Protein AF-A0A1B6M8P0-F1 (afdb_monomer)

Secondary structure (DSSP, 8-state):
------HHHHHHHHHHHHHHHHHHHHHHHHHS-TT-HHHHHHHHHHHHHHHHHHHHHHHHHHHHHHTTS-SSSSHHHHHHHHTT---------TTT------HHHHHHHHHHHHHHHHHHHHHHH--

Sequence (127 aa):
METQEAPEEIILKHKKERKELQAKIQALKKSATKGDKKKKKEVQEEIAKLESEMDARHEEELAGFSSTTNNANITTVTDSLNNLTVQPEDDEVPGLTQHRITKAQKRREKKATQLKQRELGIAEQEV

Nearest PDB structures (foldseek):
  3nyj-assembly1_A-2  TM=7.861E-01  e=6.866E+00  Homo sapiens

Structure (mmCIF, N/CA/C/O backbone):
data_AF-A0A1B6M8P0-F1
#
_entry.id   AF-A0A1B6M8P0-F1
#
loop_
_atom_site.group_PDB
_atom_site.id
_atom_site.type_symbol
_atom_site.label_atom_id
_atom_site.label_alt_id
_atom_site.label_comp_id
_atom_site.label_asym_id
_atom_site.label_entity_id
_atom_site.label_seq_id
_atom_site.pdbx_PDB_ins_code
_atom_site.Cartn_x
_atom_site.Cartn_y
_atom_site.Cartn_z
_atom_site.occupancy
_atom_site.B_iso_or_equiv
_atom_site.auth_seq_id
_atom_site.auth_comp_id
_atom_site.auth_asym_id
_atom_site.auth_atom_id
_atom_site.pdbx_PDB_model_num
ATOM 1 N N . MET A 1 1 ? 29.466 3.973 -18.717 1.00 32.50 1 MET A N 1
ATOM 2 C CA . MET A 1 1 ? 29.119 2.683 -19.336 1.00 32.50 1 MET A CA 1
ATOM 3 C C . MET A 1 1 ? 27.788 2.304 -18.724 1.00 32.50 1 MET A C 1
ATOM 5 O O . MET A 1 1 ? 27.763 1.885 -17.577 1.00 32.50 1 MET A O 1
ATOM 9 N N . GLU A 1 2 ? 26.698 2.656 -19.403 1.00 44.19 2 GLU A N 1
ATOM 10 C CA . GLU A 1 2 ? 25.343 2.329 -18.959 1.00 44.19 2 GLU A CA 1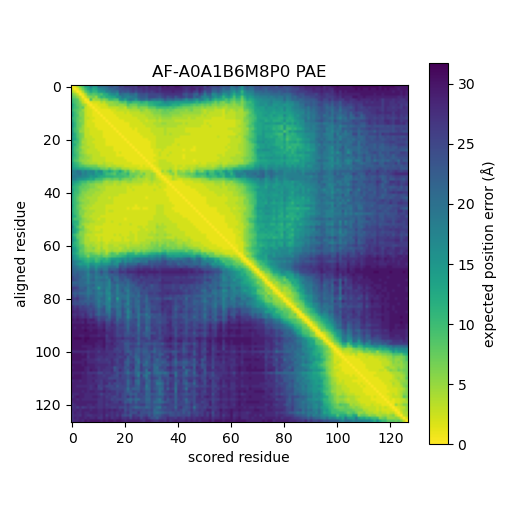
ATOM 11 C C . GLU A 1 2 ? 25.191 0.814 -19.068 1.00 44.19 2 GLU A C 1
ATOM 13 O O . GLU A 1 2 ? 25.230 0.244 -20.156 1.00 44.19 2 GLU A O 1
ATOM 18 N N . THR A 1 3 ? 25.142 0.145 -17.921 1.00 48.06 3 THR A N 1
ATOM 19 C CA . THR A 1 3 ? 24.758 -1.258 -17.846 1.00 48.06 3 THR A CA 1
ATOM 20 C C . THR A 1 3 ? 23.275 -1.310 -18.159 1.00 48.06 3 THR A C 1
ATOM 22 O O . THR A 1 3 ? 22.451 -0.952 -17.322 1.00 48.06 3 THR A O 1
ATOM 25 N N . GLN A 1 4 ? 22.941 -1.675 -19.389 1.00 55.84 4 GLN A N 1
ATOM 26 C CA . GLN A 1 4 ? 21.567 -1.942 -19.777 1.00 55.84 4 GLN A CA 1
ATOM 27 C C . GLN A 1 4 ? 21.106 -3.184 -19.002 1.00 55.84 4 GLN A C 1
ATOM 29 O O . GLN A 1 4 ? 21.453 -4.303 -19.373 1.00 55.84 4 GLN A O 1
ATOM 34 N N . GLU A 1 5 ? 20.424 -2.969 -17.870 1.00 61.69 5 GLU A N 1
ATOM 35 C CA . GLU A 1 5 ? 19.797 -4.038 -17.084 1.00 61.69 5 GLU A CA 1
ATOM 36 C C . GLU A 1 5 ? 18.852 -4.818 -18.007 1.00 61.69 5 GLU A C 1
ATOM 38 O O . GLU A 1 5 ? 18.105 -4.231 -18.801 1.00 61.69 5 GLU A O 1
ATOM 43 N N . ALA A 1 6 ? 18.921 -6.149 -17.956 1.00 72.81 6 ALA A N 1
ATOM 44 C CA . ALA A 1 6 ? 18.077 -6.978 -18.804 1.00 72.81 6 ALA A CA 1
ATOM 45 C C . ALA A 1 6 ? 16.599 -6.772 -18.414 1.00 72.81 6 ALA A C 1
ATOM 47 O O . ALA A 1 6 ? 16.292 -6.619 -17.229 1.00 72.81 6 ALA A O 1
ATOM 48 N N . PRO A 1 7 ? 15.646 -6.823 -19.364 1.00 70.50 7 PRO A N 1
ATOM 49 C CA . PRO A 1 7 ? 14.225 -6.618 -19.061 1.00 70.50 7 PRO A CA 1
ATOM 50 C C . PRO A 1 7 ? 13.702 -7.585 -17.982 1.00 70.50 7 PRO A C 1
ATOM 52 O O . PRO A 1 7 ? 12.832 -7.232 -17.188 1.00 70.50 7 PRO A O 1
ATOM 55 N N . GLU A 1 8 ? 14.272 -8.789 -17.895 1.00 74.88 8 GLU A N 1
ATOM 56 C CA . GLU A 1 8 ? 13.957 -9.770 -16.851 1.00 74.88 8 GLU A CA 1
ATOM 57 C C . GLU A 1 8 ? 14.429 -9.343 -15.448 1.00 74.88 8 GLU A C 1
ATOM 59 O O . GLU A 1 8 ? 13.727 -9.580 -14.461 1.00 74.88 8 GLU A O 1
ATOM 64 N N . GLU A 1 9 ? 15.585 -8.681 -15.343 1.00 80.44 9 GLU A N 1
ATOM 65 C CA . GLU A 1 9 ? 16.133 -8.186 -14.074 1.00 80.44 9 GLU A CA 1
ATOM 66 C C . GLU A 1 9 ? 15.281 -7.043 -13.514 1.00 80.44 9 GLU A C 1
ATOM 68 O O . GLU A 1 9 ? 14.998 -7.012 -12.314 1.00 80.44 9 GLU A O 1
ATOM 73 N N . ILE A 1 10 ? 14.780 -6.165 -14.387 1.00 82.12 10 ILE A N 1
ATOM 74 C CA . ILE A 1 10 ? 13.888 -5.060 -14.013 1.00 82.12 10 ILE A CA 1
ATOM 75 C C . ILE A 1 10 ? 12.557 -5.588 -13.486 1.00 82.12 10 ILE A C 1
ATOM 77 O O . ILE A 1 10 ? 12.092 -5.156 -12.434 1.00 82.12 10 ILE A O 1
ATOM 81 N N . ILE A 1 11 ? 11.976 -6.598 -14.135 1.00 83.75 11 ILE A N 1
ATOM 82 C CA . ILE A 1 11 ? 10.748 -7.236 -13.641 1.00 83.75 11 ILE A CA 1
ATOM 83 C C . ILE A 1 11 ? 10.983 -7.870 -12.262 1.00 83.75 11 ILE A C 1
ATOM 85 O O . ILE A 1 11 ? 10.127 -7.786 -11.373 1.00 83.75 11 ILE A O 1
ATOM 89 N N . LEU A 1 12 ? 12.136 -8.514 -12.049 1.00 86.69 12 LEU A N 1
ATOM 90 C CA . LEU A 1 12 ? 12.479 -9.102 -10.754 1.00 86.69 12 LEU A CA 1
ATOM 91 C C . LEU A 1 12 ? 12.646 -8.022 -9.673 1.00 86.69 12 LEU A C 1
ATOM 93 O O . LEU A 1 12 ? 12.154 -8.188 -8.551 1.00 86.69 12 LEU A O 1
ATOM 97 N N . LYS A 1 13 ? 13.281 -6.902 -10.024 1.00 88.00 13 LYS A N 1
ATOM 98 C CA . LYS A 1 13 ? 13.429 -5.722 -9.171 1.00 88.00 13 LYS A CA 1
ATOM 99 C C . LYS A 1 13 ? 12.069 -5.126 -8.813 1.00 88.00 13 LYS A C 1
ATOM 101 O O . LYS A 1 13 ? 11.784 -4.985 -7.627 1.00 88.00 13 LYS A O 1
ATOM 106 N N . HIS A 1 14 ? 11.174 -4.916 -9.782 1.00 90.25 14 HIS A N 1
ATOM 107 C CA . HIS A 1 14 ? 9.802 -4.442 -9.544 1.00 90.25 14 HIS A CA 1
ATOM 108 C C . HIS A 1 14 ? 9.041 -5.355 -8.584 1.00 90.25 14 HIS A C 1
ATOM 110 O O . HIS A 1 14 ? 8.374 -4.881 -7.667 1.00 90.25 14 HIS A O 1
ATOM 116 N N . LYS A 1 15 ? 9.158 -6.680 -8.742 1.00 89.62 15 LYS A N 1
ATOM 117 C CA . LYS A 1 15 ? 8.538 -7.648 -7.819 1.00 89.62 15 LYS A CA 1
ATOM 118 C C . LYS A 1 15 ? 9.074 -7.512 -6.395 1.00 89.62 15 LYS A C 1
ATOM 120 O O . LYS A 1 15 ? 8.310 -7.660 -5.441 1.00 89.62 15 LYS A O 1
ATOM 125 N N . LYS A 1 16 ? 10.376 -7.266 -6.237 1.00 90.69 16 LYS A N 1
ATOM 126 C CA . LYS A 1 16 ? 10.994 -7.047 -4.927 1.00 90.69 16 LYS A CA 1
ATOM 127 C C . LYS A 1 16 ? 10.521 -5.728 -4.310 1.00 90.69 16 LYS A C 1
ATOM 129 O O . LYS A 1 16 ? 10.079 -5.733 -3.166 1.00 90.69 16 LYS A O 1
ATOM 134 N N . GLU A 1 17 ? 10.517 -4.649 -5.085 1.00 90.38 17 GLU A N 1
ATOM 135 C CA . GLU A 1 17 ? 10.055 -3.328 -4.649 1.00 90.38 17 GLU A CA 1
ATOM 136 C C . GLU A 1 17 ? 8.581 -3.342 -4.224 1.00 90.38 17 GLU A C 1
ATOM 138 O O . GLU A 1 17 ? 8.251 -2.821 -3.162 1.00 90.38 17 GLU A O 1
ATOM 143 N N . ARG A 1 18 ? 7.700 -4.030 -4.967 1.00 90.81 18 ARG A N 1
ATOM 144 C CA . ARG A 1 18 ? 6.289 -4.205 -4.572 1.00 90.81 18 ARG A CA 1
ATOM 145 C C . ARG A 1 18 ? 6.149 -4.912 -3.223 1.00 90.81 18 ARG A C 1
ATOM 147 O O . ARG A 1 18 ? 5.344 -4.497 -2.392 1.00 90.81 18 ARG A O 1
ATOM 154 N N . LYS A 1 19 ? 6.945 -5.959 -2.969 1.00 92.69 19 LYS A N 1
ATOM 155 C CA . LYS A 1 19 ? 6.938 -6.670 -1.675 1.00 92.69 19 LYS A CA 1
ATOM 156 C C . LYS A 1 19 ? 7.415 -5.777 -0.531 1.00 92.69 19 LYS A C 1
ATOM 158 O O . LYS A 1 19 ? 6.819 -5.778 0.544 1.00 92.69 19 LYS A O 1
ATOM 163 N N . GLU A 1 20 ? 8.476 -5.010 -0.756 1.00 92.00 20 GLU A N 1
ATOM 164 C CA . GLU A 1 20 ? 8.987 -4.050 0.225 1.00 92.00 20 GLU A CA 1
ATOM 165 C C . GLU A 1 20 ? 7.966 -2.936 0.501 1.00 92.00 20 GLU A C 1
ATOM 167 O O . GLU A 1 20 ? 7.743 -2.576 1.662 1.00 92.00 20 GLU A O 1
ATOM 172 N N . LEU A 1 21 ? 7.268 -2.455 -0.535 1.00 92.50 21 LEU A N 1
ATOM 173 C CA . LEU A 1 21 ? 6.193 -1.480 -0.390 1.00 92.50 21 LEU A CA 1
ATOM 174 C C . LEU A 1 21 ? 5.034 -2.046 0.438 1.00 92.50 21 LEU A C 1
ATOM 176 O O . LEU A 1 21 ? 4.584 -1.389 1.373 1.00 92.50 21 LEU A O 1
ATOM 180 N N . GLN A 1 22 ? 4.594 -3.277 0.174 1.00 92.44 22 GLN A N 1
ATOM 181 C CA . GLN A 1 22 ? 3.545 -3.922 0.969 1.00 92.44 22 GLN A CA 1
ATOM 182 C C . GLN A 1 22 ? 3.936 -4.059 2.447 1.00 92.44 22 GLN A C 1
ATOM 184 O O . GLN A 1 22 ? 3.131 -3.758 3.334 1.00 92.44 22 GLN A O 1
ATOM 189 N N . ALA A 1 23 ? 5.185 -4.439 2.737 1.00 92.62 23 ALA A N 1
ATOM 190 C CA . ALA A 1 23 ? 5.691 -4.486 4.108 1.00 92.62 23 ALA A CA 1
ATOM 191 C C . ALA A 1 23 ? 5.654 -3.098 4.777 1.00 92.62 23 ALA A C 1
ATOM 193 O O . ALA A 1 23 ? 5.210 -2.965 5.924 1.00 92.62 23 ALA A O 1
ATOM 194 N N . LYS A 1 24 ? 6.046 -2.046 4.045 1.00 93.44 24 LYS A N 1
ATOM 195 C CA . LYS A 1 24 ? 5.980 -0.652 4.504 1.00 93.44 24 LYS A CA 1
ATOM 196 C C . LYS A 1 24 ? 4.539 -0.200 4.760 1.00 93.44 24 LYS A C 1
ATOM 198 O O . LYS A 1 24 ? 4.266 0.366 5.818 1.00 93.44 24 LYS A O 1
ATOM 203 N N . ILE A 1 25 ? 3.605 -0.501 3.857 1.00 91.56 25 ILE A N 1
ATOM 204 C CA . ILE A 1 25 ? 2.170 -0.216 4.012 1.00 91.56 25 ILE A CA 1
ATOM 205 C C . ILE A 1 25 ? 1.629 -0.893 5.272 1.00 91.56 25 ILE A C 1
ATOM 207 O O . ILE A 1 25 ? 0.931 -0.263 6.070 1.00 91.56 25 ILE A O 1
ATOM 211 N N . GLN A 1 26 ? 1.975 -2.162 5.505 1.00 92.06 26 GLN A N 1
ATOM 212 C CA . GLN A 1 26 ? 1.519 -2.881 6.691 1.00 92.06 26 GLN A CA 1
ATOM 213 C C . GLN A 1 26 ? 2.051 -2.237 7.982 1.00 92.06 26 GLN A C 1
ATOM 215 O O . GLN A 1 26 ? 1.300 -2.089 8.950 1.00 92.06 26 GLN A O 1
ATOM 220 N N . ALA A 1 27 ? 3.316 -1.807 8.000 1.00 91.88 27 ALA A N 1
ATOM 221 C CA . ALA A 1 27 ? 3.900 -1.082 9.127 1.00 91.88 27 ALA A CA 1
ATOM 222 C C . ALA A 1 27 ? 3.213 0.278 9.362 1.00 91.88 27 ALA A C 1
ATOM 224 O O . ALA A 1 27 ? 2.846 0.594 10.497 1.00 91.88 27 ALA A O 1
ATOM 225 N N . LEU A 1 28 ? 2.954 1.044 8.296 1.00 90.00 28 LEU A N 1
ATOM 226 C CA . LEU A 1 28 ? 2.235 2.320 8.358 1.00 90.00 28 LEU A CA 1
ATOM 227 C C . LEU A 1 28 ? 0.819 2.136 8.920 1.00 90.00 28 LEU A C 1
ATOM 229 O O . LEU A 1 28 ? 0.441 2.813 9.879 1.00 90.00 28 LEU A O 1
ATOM 233 N N . LYS A 1 29 ? 0.0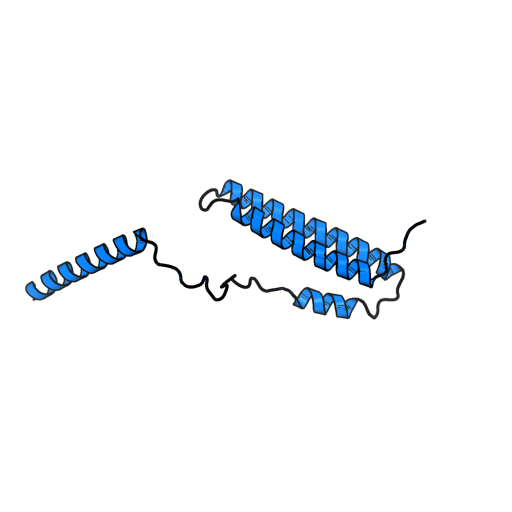63 1.152 8.419 1.00 90.50 29 LYS A N 1
ATOM 234 C CA . LYS A 1 29 ? -1.275 0.808 8.933 1.00 90.50 29 LYS A CA 1
ATOM 235 C C . LYS A 1 29 ? -1.249 0.428 10.415 1.00 90.50 29 LYS A C 1
ATOM 237 O O . LYS A 1 29 ? -2.163 0.800 11.142 1.00 90.50 29 LYS A O 1
ATOM 242 N N . LYS A 1 30 ? -0.211 -0.284 10.873 1.00 89.38 30 LYS A N 1
ATOM 243 C CA . LYS A 1 30 ? -0.031 -0.657 12.290 1.00 89.38 30 LYS A CA 1
ATOM 244 C C . LYS A 1 30 ? 0.316 0.540 13.181 1.00 89.38 30 LYS A C 1
ATOM 246 O O . LYS A 1 30 ? -0.053 0.535 14.353 1.00 89.38 30 LYS A O 1
ATOM 251 N N . SER A 1 31 ? 0.998 1.553 12.644 1.00 88.06 31 SER A N 1
ATOM 252 C CA . SER A 1 31 ? 1.349 2.773 13.385 1.00 88.06 31 SER A CA 1
ATOM 253 C C . SER A 1 31 ? 0.146 3.689 13.655 1.00 88.06 31 SER A C 1
ATOM 255 O O . SER A 1 31 ? 0.130 4.412 14.652 1.00 88.06 31 SER A O 1
ATOM 257 N N . ALA A 1 32 ? -0.892 3.628 12.813 1.00 89.12 32 ALA A N 1
ATOM 258 C CA . ALA A 1 32 ? -2.154 4.316 13.054 1.00 89.12 32 ALA A CA 1
ATOM 259 C C . ALA A 1 32 ? -2.975 3.569 14.121 1.00 89.12 32 ALA A C 1
ATOM 261 O O . ALA A 1 32 ? -3.463 2.458 13.908 1.00 89.12 32 ALA A O 1
ATOM 262 N N . THR A 1 33 ? -3.152 4.184 15.291 1.00 85.00 33 THR A N 1
ATOM 263 C CA . THR A 1 33 ? -3.906 3.579 16.396 1.00 85.00 33 THR A CA 1
ATOM 264 C C . THR A 1 33 ? -5.411 3.511 16.101 1.00 85.00 33 THR A C 1
ATOM 266 O O . THR A 1 33 ? -5.972 4.314 15.350 1.00 85.00 33 THR A O 1
ATOM 269 N N . LYS A 1 34 ? -6.101 2.543 16.723 1.00 77.69 34 LYS A N 1
ATOM 270 C CA . LYS A 1 34 ? -7.561 2.356 16.624 1.00 77.69 34 LYS A CA 1
ATOM 271 C C . LYS A 1 34 ? -8.300 3.478 17.370 1.00 77.69 34 LYS A C 1
ATOM 273 O O . LYS A 1 34 ? -8.783 3.272 18.475 1.00 77.69 34 LYS A O 1
ATOM 278 N N . GLY A 1 35 ? -8.355 4.673 16.799 1.00 80.81 35 GLY A N 1
ATOM 279 C CA . GLY A 1 35 ? -9.059 5.811 17.397 1.00 80.81 35 GLY A CA 1
ATOM 280 C C . GLY A 1 35 ? -8.580 7.161 16.884 1.00 80.81 35 GLY A C 1
ATOM 281 O O . GLY A 1 35 ? -9.363 8.106 16.839 1.00 80.81 35 GLY A O 1
ATOM 282 N N . ASP A 1 36 ? -7.334 7.241 16.416 1.00 90.06 36 ASP A N 1
ATOM 283 C CA . ASP A 1 36 ? -6.810 8.461 15.815 1.00 90.06 36 ASP A CA 1
ATOM 284 C C . ASP A 1 36 ? -7.245 8.573 14.346 1.00 90.06 36 ASP A C 1
ATOM 286 O O . ASP A 1 36 ? -6.572 8.126 13.412 1.00 90.06 36 ASP A O 1
ATOM 290 N N . LYS A 1 37 ? -8.432 9.158 14.141 1.00 90.31 37 LYS A N 1
ATOM 291 C CA . LYS A 1 37 ? -9.023 9.354 12.809 1.00 90.31 37 LYS A CA 1
ATOM 292 C C . LYS A 1 37 ? -8.159 10.254 11.924 1.00 90.31 37 LYS A C 1
ATOM 294 O O . LYS A 1 37 ? -8.106 10.025 10.716 1.00 90.31 37 LYS A O 1
ATOM 299 N N . LYS A 1 38 ? -7.483 11.249 12.509 1.00 92.38 38 LYS A N 1
ATOM 300 C CA . LYS A 1 38 ? -6.590 12.144 11.768 1.00 92.38 38 LYS A CA 1
ATOM 301 C C . LYS A 1 38 ? -5.377 11.361 11.282 1.00 92.38 38 LYS A C 1
ATOM 303 O O . LYS A 1 38 ? -5.107 11.361 10.084 1.00 92.38 38 LYS A O 1
ATOM 308 N N . LYS A 1 39 ? -4.730 10.603 12.172 1.00 90.31 39 LYS A N 1
ATOM 309 C CA . LYS A 1 39 ? -3.549 9.823 11.797 1.00 90.31 39 LYS A CA 1
ATOM 310 C C . LYS A 1 39 ? -3.857 8.720 10.796 1.00 90.31 39 LYS A C 1
ATOM 312 O O . LYS A 1 39 ? -3.068 8.485 9.889 1.00 90.31 39 LYS A O 1
ATOM 317 N N . LYS A 1 40 ? -5.025 8.083 10.905 1.00 91.31 40 LYS A N 1
ATOM 318 C CA . LYS A 1 40 ? -5.485 7.096 9.920 1.00 91.31 40 LYS A CA 1
ATOM 319 C C . LYS A 1 40 ? -5.649 7.707 8.524 1.00 91.31 40 LYS A C 1
ATOM 321 O O . LYS A 1 40 ? -5.289 7.055 7.551 1.00 91.31 40 LYS A O 1
ATOM 326 N N . LYS A 1 41 ? -6.166 8.938 8.431 1.00 93.31 41 LYS A N 1
ATOM 327 C CA . LYS A 1 41 ? -6.311 9.650 7.155 1.00 93.31 41 LYS A CA 1
ATOM 328 C C . LYS A 1 41 ? -4.950 10.013 6.557 1.00 93.31 41 LYS A C 1
ATOM 330 O O . LYS A 1 41 ? -4.714 9.691 5.403 1.00 93.31 41 LYS A O 1
ATOM 335 N N . GLU A 1 42 ? -4.045 10.577 7.359 1.00 93.44 42 GLU A N 1
ATOM 336 C CA . GLU A 1 42 ? -2.669 10.882 6.927 1.00 93.44 42 GLU A CA 1
ATOM 337 C C . GLU A 1 42 ? -1.939 9.628 6.426 1.00 93.44 42 GLU A C 1
ATOM 339 O O . GLU A 1 42 ? -1.314 9.646 5.373 1.00 93.44 42 GLU A O 1
ATOM 344 N N . VAL A 1 43 ? -2.049 8.514 7.158 1.00 92.69 43 VAL A N 1
ATOM 345 C CA . VAL A 1 43 ? -1.450 7.236 6.753 1.00 92.69 43 VAL A CA 1
ATOM 346 C C . VAL A 1 43 ? -2.050 6.727 5.444 1.00 92.69 43 VAL A C 1
ATOM 348 O O . VAL A 1 43 ? -1.320 6.199 4.616 1.00 92.69 43 VAL A O 1
ATOM 351 N N . GLN A 1 44 ? -3.358 6.879 5.237 1.00 92.00 44 GLN A N 1
ATOM 352 C CA . GLN A 1 44 ? -4.007 6.456 3.998 1.00 92.00 44 GLN A CA 1
ATOM 353 C C . GLN A 1 44 ? -3.589 7.316 2.796 1.00 92.00 44 GLN A C 1
ATOM 355 O O . GLN A 1 44 ? -3.361 6.772 1.721 1.00 92.00 44 GLN A O 1
ATOM 360 N N . GLU A 1 45 ? -3.464 8.632 2.978 1.00 94.25 45 GLU A N 1
ATOM 361 C CA . GLU A 1 45 ? -2.957 9.549 1.948 1.00 94.25 45 GLU A CA 1
ATOM 362 C C . GLU A 1 45 ? -1.497 9.228 1.589 1.00 94.25 45 GLU A C 1
ATOM 364 O O . GLU A 1 45 ? -1.151 9.167 0.411 1.00 94.25 45 GLU A O 1
ATOM 369 N N . GLU A 1 46 ? -0.658 8.937 2.587 1.00 93.75 46 GLU A N 1
ATOM 370 C CA . GLU A 1 46 ? 0.735 8.531 2.368 1.00 93.75 46 GLU A CA 1
ATOM 371 C C . GLU A 1 46 ? 0.840 7.182 1.640 1.00 93.75 46 GLU A C 1
ATOM 373 O O . GLU A 1 46 ? 1.661 7.036 0.740 1.00 93.75 46 GLU A O 1
ATOM 378 N N . ILE A 1 47 ? -0.006 6.202 1.982 1.00 93.19 47 ILE A N 1
ATOM 379 C CA . ILE A 1 47 ? -0.067 4.917 1.266 1.00 93.19 47 ILE A CA 1
ATOM 380 C C . ILE A 1 47 ? -0.409 5.147 -0.210 1.00 93.19 47 ILE A C 1
ATOM 382 O O . ILE A 1 47 ? 0.332 4.685 -1.072 1.00 93.19 47 ILE A O 1
ATOM 386 N N . ALA A 1 48 ? -1.462 5.922 -0.493 1.00 92.75 48 ALA A N 1
ATOM 387 C CA . ALA A 1 48 ? -1.889 6.206 -1.862 1.00 92.75 48 ALA A CA 1
ATOM 388 C C . ALA A 1 48 ? -0.795 6.917 -2.675 1.00 92.75 48 ALA A C 1
ATOM 390 O O . ALA A 1 48 ? -0.588 6.615 -3.850 1.00 92.75 48 ALA A O 1
ATOM 391 N N . LYS A 1 49 ? -0.059 7.838 -2.041 1.00 95.75 49 LYS A N 1
ATOM 392 C CA . LYS A 1 49 ? 1.080 8.510 -2.667 1.00 95.75 49 LYS A CA 1
ATOM 393 C C . LYS A 1 49 ? 2.202 7.524 -3.004 1.00 95.75 49 LYS A C 1
ATOM 395 O O . LYS A 1 49 ? 2.705 7.552 -4.122 1.00 95.75 49 LYS A O 1
ATOM 400 N N . LEU A 1 50 ? 2.585 6.661 -2.061 1.00 92.88 50 LEU A N 1
ATOM 401 C CA . LEU A 1 50 ? 3.666 5.691 -2.258 1.00 92.88 50 LEU A CA 1
ATOM 402 C C . LEU A 1 50 ? 3.339 4.653 -3.343 1.00 92.88 50 LEU A C 1
ATOM 404 O O . LEU A 1 50 ? 4.229 4.282 -4.105 1.00 92.88 50 LEU A O 1
ATOM 408 N N . GLU A 1 51 ? 2.087 4.195 -3.414 1.00 90.94 51 GLU A N 1
ATOM 409 C CA . GLU A 1 51 ? 1.616 3.281 -4.465 1.00 90.94 51 GLU A CA 1
ATOM 410 C C . GLU A 1 51 ? 1.673 3.959 -5.837 1.00 90.94 51 GLU A C 1
ATOM 412 O O . GLU A 1 51 ? 2.336 3.454 -6.740 1.00 90.94 51 GLU A O 1
ATOM 417 N N . SER A 1 52 ? 1.096 5.160 -5.959 1.00 91.50 52 SER A N 1
ATOM 418 C CA . SER A 1 52 ? 1.099 5.909 -7.219 1.00 91.50 52 SER A CA 1
ATOM 419 C C . SER A 1 52 ? 2.507 6.262 -7.706 1.00 91.50 52 SER A C 1
ATOM 421 O O . SER A 1 52 ? 2.759 6.218 -8.906 1.00 91.50 52 SER A O 1
ATOM 423 N N . GLU A 1 53 ? 3.421 6.628 -6.805 1.00 92.50 53 GLU A N 1
ATOM 424 C CA . GLU A 1 53 ? 4.802 6.967 -7.162 1.00 92.50 53 GLU A CA 1
ATOM 425 C C . GLU A 1 53 ? 5.593 5.733 -7.619 1.00 92.50 53 GLU A C 1
ATOM 427 O O . GLU A 1 53 ? 6.405 5.820 -8.538 1.00 92.50 53 GLU A O 1
ATOM 432 N N . M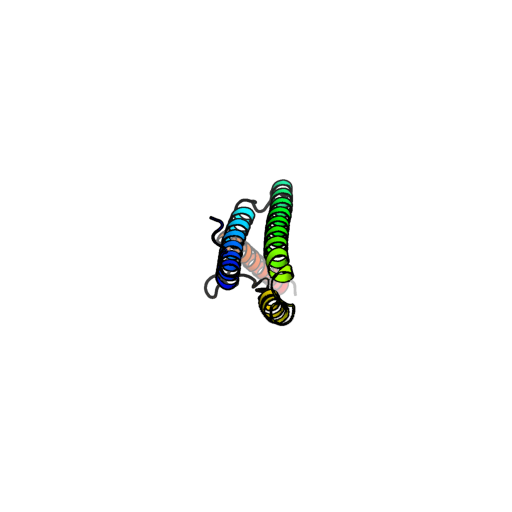ET A 1 54 ? 5.367 4.571 -6.998 1.00 91.81 54 MET A N 1
ATOM 433 C CA . MET A 1 54 ? 5.992 3.323 -7.434 1.00 91.81 54 MET A CA 1
ATOM 434 C C . MET A 1 54 ? 5.466 2.890 -8.802 1.00 91.81 54 MET A C 1
ATOM 436 O O . MET A 1 54 ? 6.271 2.572 -9.675 1.00 91.81 54 MET A O 1
ATOM 440 N N . ASP A 1 55 ? 4.147 2.906 -8.996 1.00 88.25 55 ASP A N 1
ATOM 441 C CA . ASP A 1 55 ? 3.541 2.482 -10.256 1.00 88.25 55 ASP A CA 1
ATOM 442 C C . ASP A 1 55 ? 3.951 3.401 -11.411 1.00 88.25 55 ASP A C 1
ATOM 444 O O . ASP A 1 55 ? 4.345 2.899 -12.460 1.00 88.25 55 ASP A O 1
ATOM 448 N N . ALA A 1 56 ? 3.989 4.722 -11.195 1.00 90.00 56 ALA A N 1
ATOM 449 C CA . ALA A 1 56 ? 4.470 5.671 -12.198 1.00 90.00 56 ALA A CA 1
ATOM 450 C C . ALA A 1 56 ? 5.935 5.413 -12.594 1.00 90.00 56 ALA A C 1
ATOM 452 O O . ALA A 1 56 ? 6.258 5.407 -13.780 1.00 90.00 56 ALA A O 1
ATOM 453 N N . ARG A 1 57 ? 6.823 5.142 -11.622 1.00 90.25 57 ARG A N 1
ATOM 454 C CA . ARG A 1 57 ? 8.227 4.797 -11.913 1.00 90.25 57 ARG A CA 1
ATOM 455 C C . ARG A 1 57 ? 8.344 3.479 -12.676 1.00 90.25 57 ARG A C 1
ATOM 457 O O . ARG A 1 57 ? 9.115 3.393 -13.624 1.00 90.25 57 ARG A O 1
ATOM 464 N N . HIS A 1 58 ? 7.589 2.450 -12.283 1.00 89.31 58 HIS A N 1
ATOM 465 C CA . HIS A 1 58 ? 7.609 1.154 -12.971 1.00 89.31 58 HIS A CA 1
ATOM 466 C C . HIS A 1 58 ? 7.062 1.265 -14.397 1.00 89.31 58 HIS A C 1
ATOM 468 O O . HIS A 1 58 ? 7.601 0.628 -15.300 1.00 89.31 58 HIS A O 1
ATOM 474 N N . GLU A 1 59 ? 6.028 2.078 -14.613 1.00 85.81 59 GLU A N 1
ATOM 475 C CA . GLU A 1 59 ? 5.465 2.350 -15.936 1.00 85.81 59 GLU A CA 1
ATOM 476 C C . GLU A 1 59 ? 6.454 3.106 -16.831 1.00 85.81 59 GLU A C 1
ATOM 478 O O . GLU A 1 59 ? 6.651 2.707 -17.977 1.00 85.81 59 GLU A O 1
ATOM 483 N N . GLU A 1 60 ? 7.126 4.138 -16.313 1.00 86.44 60 GLU A N 1
ATOM 484 C CA . GLU A 1 60 ? 8.155 4.883 -17.048 1.00 86.44 60 GLU A CA 1
ATOM 485 C C . GLU A 1 60 ? 9.334 3.983 -17.443 1.00 86.44 60 GLU A C 1
ATOM 487 O O . GLU A 1 60 ? 9.758 3.983 -18.603 1.00 86.44 60 GLU A O 1
ATOM 492 N N . GLU A 1 61 ? 9.816 3.156 -16.508 1.00 84.56 61 GLU A N 1
ATOM 493 C CA . GLU A 1 61 ? 10.864 2.175 -16.781 1.00 84.56 61 GLU A CA 1
ATOM 494 C C . GLU A 1 61 ? 10.415 1.220 -17.899 1.00 84.56 61 GLU A C 1
ATOM 496 O O . GLU A 1 61 ? 11.101 1.094 -18.912 1.00 84.56 61 GLU A O 1
ATOM 501 N N . LEU A 1 62 ? 9.223 0.621 -17.798 1.00 81.38 62 LEU A N 1
ATOM 502 C CA . LEU A 1 62 ? 8.692 -0.281 -18.829 1.00 81.38 62 LEU A CA 1
ATOM 503 C C . LEU A 1 62 ? 8.463 0.411 -20.183 1.00 81.38 62 LEU A C 1
ATOM 505 O O . LEU A 1 62 ? 8.731 -0.192 -21.226 1.00 81.38 62 LEU A O 1
ATOM 509 N N . ALA A 1 63 ? 8.000 1.662 -20.199 1.00 79.38 63 ALA A N 1
ATOM 510 C CA . ALA A 1 63 ? 7.790 2.444 -21.417 1.00 79.38 63 ALA A CA 1
ATOM 511 C C . ALA A 1 63 ? 9.112 2.725 -22.157 1.00 79.38 63 ALA A C 1
ATOM 513 O O . ALA A 1 63 ? 9.157 2.656 -23.394 1.00 79.38 63 ALA A O 1
ATOM 514 N N . GLY A 1 64 ? 10.200 2.951 -21.412 1.00 71.38 64 GLY A N 1
ATOM 515 C CA . GLY A 1 64 ? 11.558 3.074 -21.950 1.00 71.38 64 GLY A CA 1
ATOM 516 C C . GLY A 1 64 ? 12.040 1.805 -22.670 1.00 71.38 64 GLY A C 1
ATOM 517 O O . GLY A 1 64 ? 12.637 1.885 -23.748 1.00 71.38 64 GLY A O 1
ATOM 518 N N . PHE A 1 65 ? 11.706 0.619 -22.148 1.00 65.38 65 PHE A N 1
ATOM 519 C CA . PHE A 1 65 ? 12.037 -0.666 -22.788 1.00 65.38 65 PHE A CA 1
ATOM 520 C C . PHE A 1 65 ? 11.081 -1.052 -23.927 1.00 65.38 65 PHE A C 1
ATOM 522 O O . PHE A 1 65 ? 11.522 -1.630 -24.925 1.00 65.38 65 PHE A O 1
ATOM 529 N N . SER A 1 66 ? 9.794 -0.703 -23.822 1.00 57.75 66 SER A N 1
ATOM 530 C CA . SER A 1 66 ? 8.767 -0.934 -24.853 1.00 57.75 66 SER A CA 1
ATOM 531 C C . SER A 1 66 ? 9.035 -0.137 -26.133 1.00 57.75 66 SER A C 1
ATOM 533 O O . SER A 1 66 ? 8.890 -0.662 -27.237 1.00 57.75 66 SER A O 1
ATOM 535 N N . SER A 1 67 ? 9.540 1.097 -26.008 1.00 54.34 67 SER A N 1
ATOM 536 C CA . SER A 1 67 ? 9.973 1.895 -27.167 1.00 54.34 67 SER A CA 1
ATOM 537 C C . SER A 1 67 ? 11.179 1.284 -27.899 1.00 54.34 67 SER A C 1
ATOM 539 O O . SER A 1 67 ? 11.400 1.575 -29.072 1.00 54.34 67 SER A O 1
ATOM 541 N N . THR A 1 68 ? 11.932 0.399 -27.233 1.00 53.56 68 THR A N 1
ATOM 542 C CA . THR A 1 68 ? 13.102 -0.302 -27.791 1.00 53.56 68 THR A CA 1
ATOM 543 C C . THR A 1 68 ? 12.761 -1.714 -28.301 1.00 53.56 68 THR A C 1
ATOM 545 O O . THR A 1 68 ? 13.466 -2.252 -29.153 1.00 53.56 68 THR A O 1
ATOM 548 N N . THR A 1 69 ? 11.658 -2.321 -27.842 1.00 48.44 69 THR A N 1
ATOM 549 C CA . THR A 1 69 ? 11.332 -3.732 -28.108 1.00 48.44 69 THR A CA 1
ATOM 550 C C . THR A 1 69 ? 9.871 -3.877 -28.535 1.00 48.44 69 THR A C 1
ATOM 552 O O . THR A 1 69 ? 8.964 -3.702 -27.732 1.00 48.44 69 THR A O 1
ATOM 555 N N . ASN A 1 70 ? 9.640 -4.208 -29.810 1.00 46.75 70 ASN A N 1
ATOM 556 C CA . ASN A 1 70 ? 8.325 -4.396 -30.441 1.00 46.75 70 ASN A CA 1
ATOM 557 C C . ASN A 1 70 ? 7.294 -5.168 -29.571 1.00 46.75 70 ASN A C 1
ATOM 559 O O . ASN A 1 70 ? 7.269 -6.396 -29.557 1.00 46.75 70 ASN A O 1
ATOM 563 N N . ASN A 1 71 ? 6.460 -4.408 -28.854 1.00 49.09 71 ASN A N 1
ATOM 564 C CA . ASN A 1 71 ? 5.025 -4.486 -28.505 1.00 49.09 71 ASN A CA 1
ATOM 565 C C . ASN A 1 71 ? 4.194 -5.801 -28.466 1.00 49.09 71 ASN A C 1
ATOM 567 O O . ASN A 1 71 ? 2.999 -5.709 -28.209 1.00 49.09 71 ASN A O 1
ATOM 571 N N . ALA A 1 72 ? 4.726 -7.010 -28.667 1.00 50.47 72 ALA A N 1
ATOM 572 C CA . ALA A 1 72 ? 3.886 -8.224 -28.705 1.00 50.47 72 ALA A CA 1
ATOM 573 C C . ALA A 1 72 ? 3.945 -9.105 -27.439 1.00 50.47 72 ALA A C 1
ATOM 575 O O . ALA A 1 72 ? 2.990 -9.821 -27.156 1.00 50.47 72 ALA A O 1
ATOM 576 N N . ASN A 1 73 ? 5.031 -9.049 -26.658 1.00 51.94 73 ASN A N 1
ATOM 577 C CA . ASN A 1 73 ? 5.264 -9.999 -25.552 1.00 51.94 73 ASN A CA 1
ATOM 578 C C . ASN A 1 73 ? 5.083 -9.415 -24.139 1.00 51.94 73 ASN A C 1
ATOM 580 O O . ASN A 1 73 ? 5.099 -10.165 -23.167 1.00 51.94 73 ASN A O 1
ATOM 584 N N . ILE A 1 74 ? 4.935 -8.093 -23.999 1.00 53.94 74 ILE A N 1
ATOM 585 C CA . ILE A 1 74 ? 4.877 -7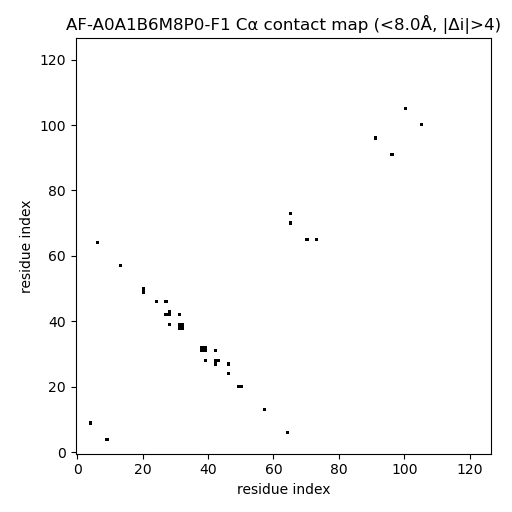.430 -22.682 1.00 53.94 74 ILE A CA 1
ATOM 586 C C . ILE A 1 74 ? 3.456 -7.458 -22.101 1.00 53.94 74 ILE A C 1
ATOM 588 O O . ILE A 1 74 ? 3.285 -7.684 -20.906 1.00 53.94 74 ILE A O 1
ATOM 592 N N . THR A 1 75 ? 2.429 -7.320 -22.940 1.00 51.25 75 THR A N 1
ATOM 593 C CA . THR A 1 75 ? 1.023 -7.214 -22.513 1.00 51.25 75 THR A CA 1
ATOM 594 C C . THR A 1 75 ? 0.543 -8.452 -21.748 1.00 51.25 75 THR A C 1
ATOM 596 O O . THR A 1 75 ? -0.134 -8.333 -20.731 1.00 51.25 75 THR A O 1
ATOM 599 N N . THR A 1 76 ? 0.975 -9.647 -22.158 1.00 50.31 76 THR A N 1
ATOM 600 C CA . THR A 1 76 ? 0.623 -10.924 -21.513 1.00 50.31 76 THR A CA 1
ATOM 601 C C . THR A 1 76 ? 1.247 -11.106 -20.126 1.00 50.31 76 THR A C 1
ATOM 603 O O . THR A 1 76 ? 0.652 -11.762 -19.265 1.00 50.31 76 THR A O 1
ATOM 606 N N . VAL A 1 77 ? 2.418 -10.514 -19.869 1.00 55.03 77 VAL A N 1
ATOM 607 C CA . VAL A 1 77 ? 3.066 -10.558 -18.547 1.00 55.03 77 VAL A CA 1
ATOM 608 C C . VAL A 1 77 ? 2.417 -9.550 -17.598 1.00 55.03 77 VAL A C 1
ATOM 610 O O . VAL A 1 77 ? 2.206 -9.876 -16.430 1.00 55.03 77 VAL A O 1
ATOM 613 N N . THR A 1 78 ? 2.034 -8.371 -18.094 1.00 53.66 78 THR A N 1
ATOM 614 C CA . THR A 1 78 ? 1.336 -7.343 -17.308 1.00 53.66 78 THR A CA 1
ATOM 615 C C . THR A 1 78 ? -0.069 -7.790 -16.900 1.00 53.66 78 THR A C 1
ATOM 617 O O . THR A 1 78 ? -0.434 -7.620 -15.740 1.00 53.66 78 THR A O 1
ATOM 620 N N . ASP A 1 79 ? -0.825 -8.453 -17.784 1.00 50.44 79 ASP A N 1
ATOM 621 C CA . ASP A 1 79 ? -2.139 -9.024 -17.435 1.00 50.44 79 ASP A CA 1
ATOM 622 C C . ASP A 1 79 ? -2.026 -10.155 -16.404 1.00 50.44 79 ASP A C 1
ATOM 624 O O . ASP A 1 79 ? -2.801 -10.221 -15.449 1.00 50.44 79 ASP A O 1
ATOM 628 N N . SER A 1 80 ? -0.998 -11.001 -16.516 1.00 52.41 80 SER A N 1
ATOM 629 C CA . SER A 1 80 ? -0.720 -12.036 -15.509 1.00 52.41 80 SER A CA 1
ATOM 630 C C . SER A 1 80 ? -0.278 -11.445 -14.158 1.00 52.41 80 SER A C 1
ATOM 632 O O . SER A 1 80 ? -0.460 -12.078 -13.119 1.00 52.41 80 SER A O 1
ATOM 634 N N . LEU A 1 81 ? 0.292 -10.233 -14.154 1.00 51.69 81 LEU A N 1
ATOM 635 C CA . LEU A 1 81 ? 0.759 -9.523 -12.960 1.00 51.69 81 LEU A CA 1
ATOM 636 C C . LEU A 1 81 ? -0.354 -8.696 -12.292 1.00 51.69 81 LEU A C 1
ATOM 638 O O . LEU A 1 81 ? -0.425 -8.678 -11.066 1.00 51.69 81 LEU A O 1
ATOM 642 N N . ASN A 1 82 ? -1.266 -8.100 -13.067 1.00 50.69 82 ASN A N 1
ATOM 643 C CA . ASN A 1 82 ? -2.486 -7.457 -12.562 1.00 50.69 82 ASN A CA 1
ATOM 644 C C . ASN A 1 82 ? -3.469 -8.471 -11.962 1.00 50.69 82 ASN A C 1
ATOM 646 O O . ASN A 1 82 ? -4.155 -8.174 -10.982 1.00 50.69 82 ASN A O 1
ATOM 650 N N . ASN A 1 83 ? -3.485 -9.702 -12.485 1.00 46.50 83 ASN A N 1
ATOM 651 C CA . ASN A 1 83 ? -4.255 -10.803 -11.906 1.00 46.50 83 ASN A CA 1
ATOM 652 C C . ASN A 1 83 ? -3.603 -11.404 -10.640 1.00 46.50 83 ASN A C 1
ATOM 654 O O . ASN A 1 83 ? -4.199 -12.259 -9.990 1.00 46.50 83 ASN A O 1
ATOM 658 N N . LEU A 1 84 ? -2.410 -10.921 -10.259 1.00 45.19 84 LEU A N 1
ATOM 659 C CA . LEU A 1 84 ? -1.859 -11.021 -8.904 1.00 45.19 84 LEU A CA 1
ATOM 660 C C . LEU A 1 84 ? -2.187 -9.761 -8.086 1.00 45.19 84 LEU A C 1
ATOM 662 O O . LEU A 1 84 ? -1.445 -9.376 -7.179 1.00 45.19 84 LEU A O 1
ATOM 666 N N . THR A 1 85 ? -3.356 -9.165 -8.341 1.00 42.59 85 THR A N 1
ATOM 667 C CA . THR A 1 85 ? -4.223 -8.724 -7.249 1.00 42.59 85 THR A CA 1
ATOM 668 C C . THR A 1 85 ? -4.399 -9.935 -6.338 1.00 42.59 85 THR A C 1
ATOM 670 O O . THR A 1 85 ? -5.351 -10.704 -6.436 1.00 42.59 85 THR A O 1
ATOM 673 N N . VAL A 1 86 ? -3.412 -10.123 -5.457 1.00 47.84 86 VAL A N 1
ATOM 674 C CA . VAL A 1 86 ? -3.650 -10.630 -4.118 1.00 47.84 86 VAL A CA 1
ATOM 675 C C . VAL A 1 86 ? -4.860 -9.826 -3.713 1.00 47.84 86 VAL A C 1
ATOM 677 O O . VAL A 1 86 ? -4.806 -8.589 -3.710 1.00 47.84 86 VAL A O 1
ATOM 680 N N . GLN A 1 87 ? -5.983 -10.515 -3.530 1.00 36.78 87 GLN A N 1
ATOM 681 C CA . GLN A 1 87 ? -7.163 -9.875 -2.995 1.00 36.78 87 GLN A CA 1
ATOM 682 C C . GLN A 1 87 ? -6.700 -9.058 -1.771 1.00 36.78 87 GLN A C 1
ATOM 684 O O . GLN A 1 87 ? -5.614 -9.281 -1.215 1.00 36.78 87 GLN A O 1
ATOM 689 N N . PRO A 1 88 ? -7.499 -8.149 -1.223 1.00 44.56 88 PRO A N 1
ATOM 690 C CA . PRO A 1 88 ? -7.524 -8.124 0.222 1.00 44.56 88 PRO A CA 1
ATOM 691 C C . PRO A 1 88 ? -7.935 -9.547 0.645 1.00 44.56 88 PRO A C 1
ATOM 693 O O . PRO A 1 88 ? -9.096 -9.800 0.933 1.00 44.56 88 PRO A O 1
ATOM 696 N N . GLU A 1 89 ? -6.990 -10.496 0.608 1.00 37.59 89 GLU A N 1
ATOM 697 C CA . GLU A 1 89 ? -6.897 -11.576 1.544 1.00 37.59 89 GLU A CA 1
ATOM 698 C C . GLU A 1 89 ? -6.960 -10.779 2.836 1.00 37.59 89 GLU A C 1
ATOM 700 O O . GLU A 1 89 ? -6.004 -10.130 3.275 1.00 37.59 89 GLU A O 1
ATOM 705 N N . ASP A 1 90 ? -8.181 -10.674 3.355 1.00 40.22 90 ASP A N 1
ATOM 706 C CA . ASP A 1 90 ? -8.401 -10.798 4.765 1.00 40.22 90 ASP A CA 1
ATOM 707 C C . ASP A 1 90 ? -7.298 -11.743 5.222 1.00 40.22 90 ASP A C 1
ATOM 709 O O . ASP A 1 90 ? -7.299 -12.922 4.869 1.00 40.22 90 ASP A O 1
ATOM 713 N N . ASP A 1 91 ? -6.268 -11.177 5.855 1.00 41.16 91 ASP A N 1
ATOM 714 C CA . ASP A 1 91 ? -5.210 -11.895 6.551 1.00 41.16 91 ASP A CA 1
ATOM 715 C C . ASP A 1 91 ? -5.899 -12.658 7.710 1.00 41.16 91 ASP A C 1
ATOM 717 O O . ASP A 1 91 ? -5.618 -12.467 8.893 1.00 41.16 91 ASP A O 1
ATOM 721 N N . GLU A 1 92 ? -6.844 -13.540 7.384 1.00 45.12 92 GLU A N 1
ATOM 722 C CA . GLU A 1 92 ? -7.198 -14.746 8.094 1.00 45.12 92 GLU A CA 1
ATOM 723 C C . GLU A 1 92 ? -6.034 -15.711 7.894 1.00 45.12 92 GLU A C 1
ATOM 725 O O . GLU A 1 92 ? -6.126 -16.761 7.268 1.00 45.12 92 GLU A O 1
ATOM 730 N N . VAL A 1 93 ? -4.893 -15.327 8.463 1.00 46.03 93 VAL A N 1
ATOM 731 C CA . VAL A 1 93 ? -3.789 -16.228 8.759 1.00 46.03 93 VAL A CA 1
ATOM 732 C C . VAL A 1 93 ? -4.402 -17.480 9.411 1.00 46.03 93 VAL A C 1
ATOM 734 O O . VAL A 1 93 ? -5.002 -17.350 10.490 1.00 46.03 93 VAL A O 1
ATOM 737 N N . PRO A 1 94 ? -4.284 -18.684 8.813 1.00 41.16 94 PRO A N 1
ATOM 738 C CA . PRO A 1 94 ? -4.808 -19.911 9.404 1.00 41.16 94 PRO A CA 1
ATOM 739 C C . PRO A 1 94 ? -4.058 -20.200 10.713 1.00 41.16 94 PRO A C 1
ATOM 741 O O . PRO A 1 94 ? -2.931 -20.687 10.720 1.00 41.16 94 PRO A O 1
ATOM 744 N N . GLY A 1 95 ? -4.661 -19.795 11.834 1.00 45.47 95 GLY A N 1
ATOM 745 C CA . GLY A 1 95 ? -4.047 -19.787 13.169 1.00 45.47 95 GLY A CA 1
ATOM 746 C C . GLY A 1 95 ? -4.281 -18.502 13.977 1.00 45.47 95 GLY A C 1
ATOM 747 O O . GLY A 1 95 ? -4.140 -18.519 15.199 1.00 45.47 95 GLY A O 1
ATOM 748 N N . LEU A 1 96 ? -4.697 -17.406 13.333 1.00 42.88 96 LEU A N 1
ATOM 749 C CA . LEU A 1 96 ? -5.019 -16.117 13.968 1.00 42.88 96 LEU A CA 1
ATOM 750 C C . LEU A 1 96 ? -6.530 -15.808 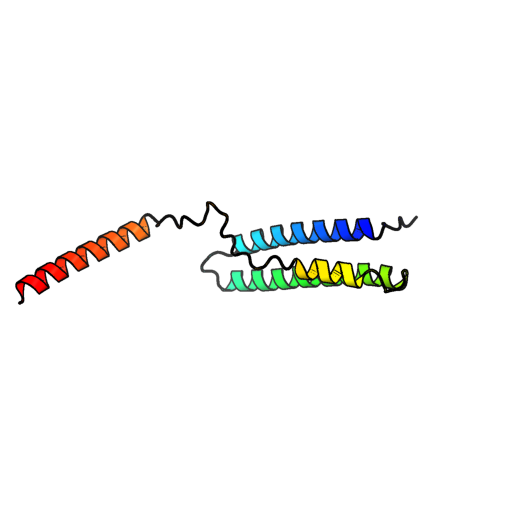13.985 1.00 42.88 96 LEU A C 1
ATOM 752 O O . LEU A 1 96 ? -6.952 -14.847 14.626 1.00 42.88 96 LEU A O 1
ATOM 756 N N . THR A 1 97 ? -7.347 -16.655 13.349 1.00 43.97 97 THR A N 1
ATOM 757 C CA . THR A 1 97 ? -8.823 -16.592 13.341 1.00 43.97 97 THR A CA 1
ATOM 758 C C . THR A 1 97 ? -9.474 -17.174 14.589 1.00 43.97 97 THR A C 1
ATOM 760 O O . THR A 1 97 ? -10.686 -17.060 14.772 1.00 43.97 97 THR A O 1
ATOM 763 N N . GLN A 1 98 ? -8.695 -17.717 15.532 1.00 51.47 98 GLN A N 1
ATOM 764 C CA . GLN A 1 98 ? -9.199 -17.802 16.896 1.00 51.47 98 GLN A CA 1
ATOM 765 C C . GLN A 1 98 ? -9.224 -16.382 17.444 1.00 51.47 98 GLN A C 1
ATOM 767 O O . GLN A 1 98 ? -8.280 -15.939 18.099 1.00 51.47 98 GLN A O 1
ATOM 772 N N . HIS A 1 99 ? -10.315 -15.668 17.161 1.00 54.41 99 HIS A N 1
ATOM 773 C CA . HIS A 1 99 ? -10.714 -14.467 17.869 1.00 54.41 99 HIS A CA 1
ATOM 774 C C . HIS A 1 99 ? -10.821 -14.853 19.345 1.00 54.41 99 HIS A C 1
ATOM 776 O O . HIS A 1 99 ? -11.874 -15.257 19.838 1.00 54.41 99 HIS A O 1
ATOM 782 N N . ARG A 1 100 ? -9.682 -14.854 20.050 1.00 66.31 100 ARG A N 1
ATOM 783 C CA . ARG A 1 100 ? -9.621 -15.211 21.459 1.00 66.31 100 ARG A CA 1
ATOM 784 C C . ARG A 1 100 ? -10.433 -14.144 22.152 1.00 66.31 100 ARG A C 1
ATOM 786 O O . ARG A 1 100 ? -9.981 -13.008 22.287 1.00 66.31 100 ARG A O 1
ATOM 793 N N . ILE A 1 101 ? -11.637 -14.538 22.558 1.00 67.62 101 ILE A N 1
ATOM 794 C CA . ILE A 1 101 ? -12.548 -13.728 23.352 1.00 67.62 101 ILE A CA 1
ATOM 795 C C . ILE A 1 101 ? -11.708 -13.072 24.442 1.00 67.62 101 ILE A C 1
ATOM 797 O O . ILE A 1 101 ? -11.065 -13.746 25.258 1.00 67.62 101 ILE A O 1
ATOM 801 N N . THR A 1 102 ? -11.644 -11.744 24.412 1.00 81.00 102 THR A N 1
ATOM 802 C CA . THR A 1 102 ? -10.804 -11.015 25.360 1.00 81.00 102 THR A CA 1
ATOM 803 C C .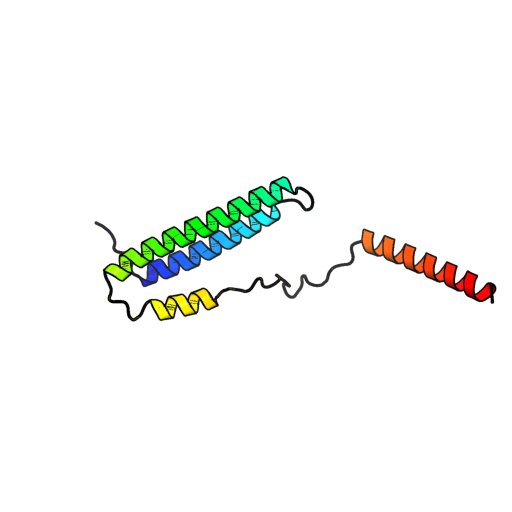 THR A 1 102 ? -11.305 -11.278 26.781 1.00 81.00 102 THR A C 1
ATOM 805 O O . THR A 1 102 ? -12.495 -11.515 27.009 1.00 81.00 102 THR A O 1
ATOM 808 N N . LYS A 1 103 ? -10.428 -11.182 27.791 1.00 82.12 103 LYS A N 1
ATOM 809 C CA . LYS A 1 103 ? -10.861 -11.285 29.200 1.00 82.12 103 LYS A CA 1
ATOM 810 C C . LYS A 1 103 ? -11.996 -10.298 29.522 1.00 82.12 103 LYS A C 1
ATOM 812 O O . LYS A 1 103 ? -12.868 -10.620 30.325 1.00 82.12 103 LYS A O 1
ATOM 817 N N . ALA A 1 104 ? -12.001 -9.119 28.894 1.00 82.00 104 ALA A N 1
ATOM 818 C CA . ALA A 1 104 ? -13.055 -8.120 29.050 1.00 82.00 104 ALA A CA 1
ATOM 819 C C . ALA A 1 104 ? -14.381 -8.561 28.409 1.00 82.00 104 ALA A C 1
ATOM 821 O O . ALA A 1 104 ? -15.432 -8.428 29.035 1.00 82.00 104 ALA A O 1
ATOM 822 N N . GLN A 1 105 ? -14.336 -9.134 27.206 1.00 85.31 105 GLN A N 1
ATOM 823 C CA . GLN A 1 105 ? -15.513 -9.673 26.529 1.00 85.31 105 GLN A CA 1
ATOM 824 C C . GLN A 1 105 ? -16.124 -10.838 27.320 1.00 85.31 105 GLN A C 1
ATOM 826 O O . GLN A 1 105 ? -17.310 -10.795 27.633 1.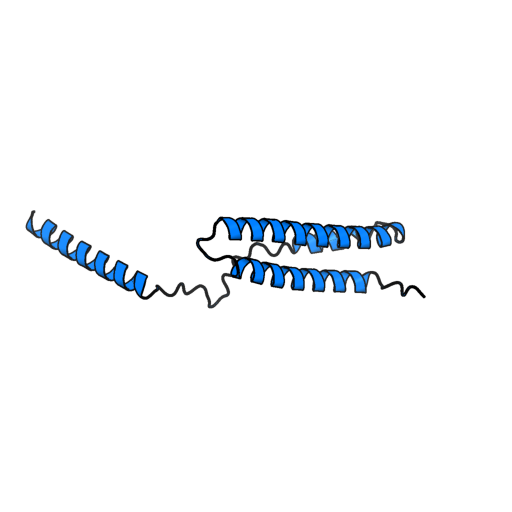00 85.31 105 GLN A O 1
ATOM 831 N N . LYS A 1 106 ? -15.298 -11.774 27.811 1.00 87.56 106 LYS A N 1
ATOM 832 C CA . LYS A 1 106 ? -15.752 -12.881 28.670 1.00 87.56 106 LYS A CA 1
ATOM 833 C C . LYS A 1 106 ? -16.420 -12.394 29.967 1.00 87.56 106 LYS A C 1
ATOM 835 O O . LYS A 1 106 ? -17.368 -13.010 30.447 1.00 87.56 106 LYS A O 1
ATOM 840 N N . ARG A 1 107 ? -15.957 -11.273 30.545 1.00 90.25 107 ARG A N 1
ATOM 841 C CA . ARG A 1 107 ? -16.597 -10.635 31.717 1.00 90.25 107 ARG A CA 1
ATOM 842 C C . ARG A 1 107 ? -17.967 -10.037 31.377 1.00 90.25 107 ARG A C 1
ATOM 844 O O . ARG A 1 107 ? -18.892 -10.189 32.172 1.00 90.25 107 AR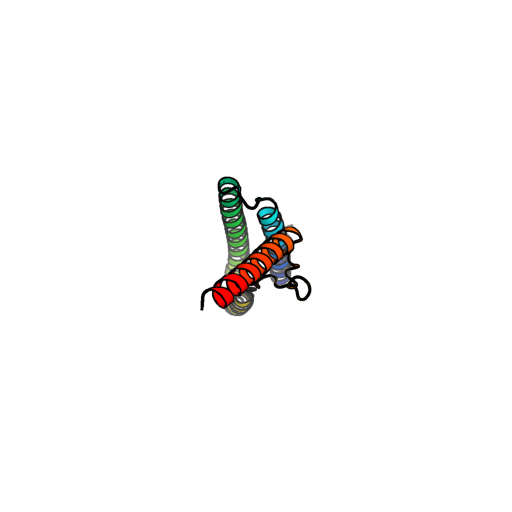G A O 1
ATOM 851 N N . ARG A 1 108 ? -18.100 -9.368 30.224 1.00 91.31 108 ARG A N 1
ATOM 852 C CA . ARG A 1 108 ? -19.374 -8.789 29.755 1.00 91.31 108 ARG A CA 1
ATOM 853 C C . ARG A 1 108 ? -20.395 -9.877 29.435 1.00 91.31 108 ARG A C 1
ATOM 855 O O . ARG A 1 108 ? -21.514 -9.794 29.924 1.00 91.31 108 ARG A O 1
ATOM 862 N N . GLU A 1 109 ? -19.982 -10.912 28.704 1.00 89.75 109 GLU A N 1
ATOM 863 C CA . GLU A 1 109 ? -20.821 -12.068 28.370 1.00 89.75 109 GLU A CA 1
ATOM 864 C C . GLU A 1 109 ? -21.308 -12.774 29.637 1.00 89.75 109 GLU A C 1
ATOM 866 O O . GLU A 1 109 ? -22.511 -12.911 29.814 1.00 89.75 109 GLU A O 1
ATOM 871 N N . LYS A 1 110 ? -20.418 -13.091 30.593 1.00 91.12 110 LYS A N 1
ATOM 872 C CA . LYS A 1 110 ? -20.819 -13.702 31.874 1.00 91.12 110 LYS A CA 1
ATOM 873 C C . LYS A 1 110 ? -21.860 -12.864 32.629 1.00 91.12 110 LYS A C 1
ATOM 875 O O . LYS A 1 110 ? -22.805 -13.423 33.183 1.00 91.12 110 LYS A O 1
ATOM 880 N N . LYS A 1 111 ? -21.702 -11.533 32.654 1.00 91.38 111 LYS A N 1
ATOM 881 C CA . LYS A 1 111 ? -22.673 -10.623 33.285 1.00 91.38 111 LYS A CA 1
ATOM 882 C C . LYS A 1 111 ? -24.017 -10.642 32.548 1.00 91.38 111 LYS A C 1
ATOM 884 O O . LYS A 1 111 ? -25.055 -10.690 33.199 1.00 91.38 111 LYS A O 1
ATOM 889 N N . ALA A 1 112 ? -23.996 -10.632 31.217 1.00 88.88 112 ALA A N 1
ATOM 890 C CA . ALA A 1 112 ? -25.201 -10.692 30.395 1.00 88.88 112 ALA A CA 1
ATOM 891 C C . ALA A 1 112 ? -25.957 -12.017 30.584 1.00 88.88 112 ALA A C 1
ATOM 893 O O . ALA A 1 112 ? -27.170 -12.003 30.777 1.00 88.88 112 ALA A O 1
ATOM 894 N N . THR A 1 113 ? -25.254 -13.155 30.616 1.00 86.69 113 THR A N 1
ATOM 895 C CA . THR A 1 113 ? -25.876 -14.470 30.833 1.00 86.69 113 THR A CA 1
ATOM 896 C C . THR A 1 113 ? -26.530 -14.568 32.209 1.00 86.69 113 THR A C 1
ATOM 898 O O . THR A 1 113 ? -27.647 -15.061 32.321 1.00 86.69 113 THR A O 1
ATOM 901 N N . GLN A 1 114 ? -25.865 -14.067 33.255 1.00 87.69 114 GLN A N 1
ATOM 902 C CA . GLN A 1 114 ? -26.405 -14.093 34.615 1.00 87.69 114 GLN A CA 1
ATOM 903 C C . GLN A 1 114 ? -27.654 -13.211 34.762 1.00 87.69 114 GLN A C 1
ATOM 905 O O . GLN A 1 114 ? -28.598 -13.597 35.447 1.00 87.69 114 GLN A O 1
ATOM 910 N N . LEU A 1 115 ? -27.680 -12.048 34.102 1.00 86.62 115 LEU A N 1
ATOM 911 C CA . LEU A 1 115 ? -28.867 -11.190 34.064 1.00 86.62 115 LEU A CA 1
ATOM 912 C C . LEU A 1 115 ? -30.025 -11.874 33.338 1.00 86.62 115 LEU A C 1
ATOM 914 O O . LEU A 1 115 ? -31.118 -11.924 33.888 1.00 86.62 115 LEU A O 1
ATOM 918 N N . LYS A 1 116 ? -29.762 -12.478 32.172 1.00 87.31 116 LYS A N 1
ATOM 919 C CA . LYS A 1 116 ? -30.778 -13.208 31.407 1.00 87.31 116 LYS A CA 1
ATOM 920 C C . LYS A 1 116 ? -31.373 -14.376 32.201 1.00 87.31 116 LYS A C 1
ATOM 922 O O . LYS A 1 116 ? -32.577 -14.579 32.169 1.00 87.31 116 LYS A O 1
ATOM 927 N N . GLN A 1 117 ? -30.551 -15.129 32.936 1.00 88.25 117 GLN A N 1
ATOM 928 C CA . GLN A 1 117 ? -31.041 -16.211 33.802 1.00 88.25 117 GLN A CA 1
ATOM 929 C C . GLN A 1 117 ? -31.905 -15.689 34.954 1.00 88.25 117 GLN A C 1
ATOM 931 O O . GLN A 1 117 ? -32.926 -16.290 35.271 1.00 88.25 117 GLN A O 1
ATOM 936 N N . ARG A 1 118 ? -31.520 -14.564 35.567 1.00 84.44 118 ARG A N 1
ATOM 937 C CA . ARG A 1 118 ? -32.307 -13.939 36.636 1.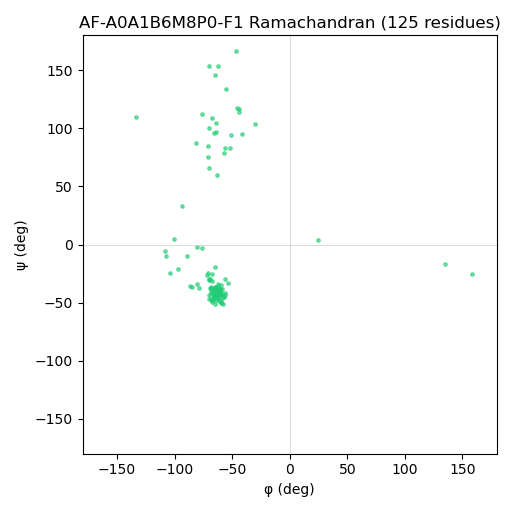00 84.44 118 ARG A CA 1
ATOM 938 C C . ARG A 1 118 ? -33.653 -13.428 36.124 1.00 84.44 118 ARG A C 1
ATOM 940 O O . ARG A 1 118 ? -34.658 -13.637 36.785 1.00 84.44 118 ARG A O 1
ATOM 947 N N . GLU A 1 119 ? -33.658 -12.767 34.973 1.00 86.81 119 GLU A N 1
ATOM 948 C CA . GLU A 1 119 ? -34.872 -12.263 34.327 1.00 86.81 119 GLU A CA 1
ATOM 949 C C . GLU A 1 119 ? -35.821 -13.405 33.953 1.00 86.81 119 GLU A C 1
ATOM 951 O O . GLU A 1 119 ? -37.011 -13.318 34.226 1.00 86.81 119 GLU A O 1
ATOM 956 N N . LEU A 1 120 ? -35.287 -14.514 33.432 1.00 84.81 120 LEU A N 1
ATOM 957 C CA . LEU A 1 120 ? -36.087 -15.685 33.075 1.00 84.81 120 LEU A CA 1
ATOM 958 C C . LEU A 1 120 ? -36.722 -16.356 34.303 1.00 84.81 120 LEU A C 1
ATOM 960 O O . LEU A 1 120 ? -37.885 -16.728 34.243 1.00 84.81 120 LEU A O 1
ATOM 964 N N . GLY A 1 121 ? -36.004 -16.440 35.429 1.00 81.50 121 GLY A N 1
ATOM 965 C CA . GLY A 1 121 ? -36.568 -16.960 36.681 1.00 81.50 121 GLY A CA 1
ATOM 966 C C . GLY A 1 121 ? -37.611 -16.038 37.324 1.00 81.50 121 GLY A C 1
ATOM 967 O O . GLY A 1 121 ? -38.523 -16.525 37.982 1.00 81.50 121 GLY A O 1
ATOM 968 N N . ILE A 1 122 ? -37.502 -14.719 37.126 1.00 81.75 122 ILE A N 1
ATOM 969 C CA . ILE A 1 122 ? -38.545 -13.768 37.541 1.00 81.75 122 ILE A CA 1
ATOM 970 C C . ILE A 1 122 ? -39.782 -13.943 36.654 1.00 81.75 122 ILE A C 1
ATOM 972 O O . ILE A 1 122 ? -40.879 -14.085 37.177 1.00 81.75 122 ILE A O 1
ATOM 976 N N . ALA A 1 123 ? -39.597 -14.017 35.332 1.00 79.62 123 ALA A N 1
ATOM 977 C CA . ALA A 1 123 ? -40.689 -14.213 34.382 1.00 79.62 123 ALA A CA 1
ATOM 978 C C . ALA A 1 123 ? -41.429 -15.548 34.587 1.00 79.62 123 ALA A C 1
ATOM 980 O O . ALA A 1 123 ? -42.642 -15.597 34.436 1.00 79.62 123 ALA A O 1
ATOM 981 N N . GLU A 1 124 ? -40.725 -16.622 34.958 1.00 77.50 124 GLU A N 1
ATOM 982 C CA . GLU A 1 124 ? -41.333 -17.930 35.250 1.00 77.50 124 GLU A CA 1
ATOM 983 C C . GLU A 1 124 ? -42.143 -17.940 36.559 1.00 77.50 124 GLU A C 1
ATOM 985 O O . GLU A 1 124 ? -43.054 -18.745 36.703 1.00 77.50 124 GLU A O 1
ATOM 990 N N . GLN A 1 125 ? -41.841 -17.042 37.504 1.00 74.06 125 GLN A N 1
ATOM 991 C CA . GLN A 1 125 ? -42.609 -16.871 38.746 1.00 74.06 125 GLN A CA 1
ATOM 992 C C . GLN A 1 125 ? -43.765 -15.863 38.621 1.00 74.06 125 GLN A C 1
ATOM 994 O O . GLN A 1 125 ? -44.572 -15.758 39.542 1.00 74.06 125 GLN A O 1
ATOM 999 N N . GLU A 1 126 ? -43.833 -15.109 37.519 1.00 57.75 126 GLU A N 1
ATOM 1000 C CA . GLU A 1 126 ? -44.861 -14.090 37.249 1.00 57.75 126 GLU A CA 1
ATOM 1001 C C . GLU A 1 126 ? -45.975 -14.597 36.298 1.00 57.75 126 GLU A C 1
ATOM 1003 O O . GLU A 1 126 ? -46.876 -13.837 35.944 1.00 57.75 126 GLU A O 1
ATOM 1008 N N . VAL A 1 127 ? -45.940 -15.886 35.920 1.00 51.97 127 VAL A N 1
ATOM 1009 C CA . VAL A 1 127 ? -46.999 -16.628 35.196 1.00 51.97 127 VAL A CA 1
ATOM 1010 C C . VAL A 1 127 ? -47.699 -17.593 36.145 1.00 51.97 127 VAL A C 1
ATOM 1012 O O . VAL A 1 127 ? -48.949 -17.641 36.103 1.00 51.97 127 VAL A O 1
#

pLDDT: mean 74.4, std 19.08, range [32.5, 95.75]

Organism: NCBI:txid36148

Foldseek 3Di:
DDPPDDPVNLVVVLVVVVVVLVVVLVVQCVVDDPPPPVSNVVSVVVNVVVVVVSVVVSVVVVVVVCVVDDDDPVVVVVVVVVVPPPDPPPPVPVVPVPPPCDPVNVVVVVVVVVVVVVVVVVVVVVD

Solvent-accessible surface area (backbone atoms only — not comparable to full-atom values): 7597 Å² total; per-residue (Å²): 132,86,78,79,73,52,74,68,56,51,54,52,47,52,56,50,52,52,51,54,46,51,54,50,47,53,52,48,58,66,69,34,55,100,77,44,63,66,52,44,50,55,46,51,53,51,47,54,49,55,50,52,55,50,51,52,52,53,48,53,54,49,51,61,51,45,78,74,43,88,82,74,72,60,64,66,54,51,54,61,51,60,67,58,57,68,61,89,63,69,84,66,46,94,84,65,70,69,74,68,73,44,76,67,54,53,52,50,50,53,52,51,52,53,50,52,53,51,52,49,57,50,56,66,73,73,109

Mean predicted aligned error: 16.7 Å

Radius of gyration: 26.22 Å; Cα contacts (8 Å, |Δi|>4): 20; chains: 1; bounding box: 76×32×69 Å